Protein AF-A0A946NA68-F1 (afdb_monomer_lite)

Foldseek 3Di:
DVVVVLVVVLVVVLVVLLCCLLPPVQVVVVHDSDDPVPVVVSVVVSVVVSVVVVVVSVVCVVVPPVDPPPPPDD

Structure (mmCIF, N/CA/C/O backbone):
data_AF-A0A946NA68-F1
#
_entry.id   AF-A0A946NA68-F1
#
loop_
_atom_site.group_PDB
_atom_site.id
_atom_site.type_symbol
_atom_site.label_atom_id
_atom_site.label_alt_id
_atom_site.label_comp_id
_atom_site.label_asym_id
_atom_site.label_entity_id
_atom_site.label_seq_id
_atom_site.pdbx_PDB_ins_code
_atom_site.Cartn_x
_atom_site.Cartn_y
_atom_site.Cartn_z
_atom_site.occupancy
_atom_site.B_iso_or_equiv
_atom_site.auth_seq_id
_atom_site.auth_comp_id
_atom_site.auth_asym_id
_atom_site.auth_atom_id
_atom_site.pdbx_PDB_model_num
ATOM 1 N N . ARG A 1 1 ? -5.229 4.775 21.046 1.00 61.50 1 ARG A N 1
ATOM 2 C CA . ARG A 1 1 ? -4.338 3.579 20.978 1.00 61.50 1 ARG A CA 1
ATOM 3 C C . ARG A 1 1 ? -4.650 2.656 19.787 1.00 61.50 1 ARG A C 1
ATOM 5 O O . ARG A 1 1 ? -3.710 2.274 19.109 1.00 61.50 1 ARG A O 1
ATOM 12 N N . ARG A 1 2 ? -5.922 2.369 19.445 1.00 71.44 2 ARG A N 1
ATOM 13 C CA . ARG A 1 2 ? -6.289 1.545 18.261 1.00 71.44 2 ARG A CA 1
ATOM 14 C C . ARG A 1 2 ? -5.764 2.076 16.919 1.00 71.44 2 ARG A C 1
ATOM 16 O O . ARG A 1 2 ? -5.291 1.295 16.109 1.00 71.44 2 ARG A O 1
ATOM 23 N N . HIS A 1 3 ? -5.775 3.396 16.720 1.00 75.75 3 HIS A N 1
ATOM 24 C CA . HIS A 1 3 ? -5.243 4.017 15.499 1.00 75.75 3 HIS A CA 1
ATOM 25 C C . HIS A 1 3 ? -3.738 3.774 15.300 1.00 75.75 3 HIS A C 1
ATOM 27 O O . HIS A 1 3 ? -3.298 3.613 14.170 1.00 75.75 3 HIS A O 1
ATOM 33 N N . PHE A 1 4 ? -2.967 3.678 16.389 1.00 80.81 4 PHE A N 1
ATOM 34 C CA . PHE A 1 4 ? -1.526 3.417 16.330 1.00 80.81 4 PHE A CA 1
ATOM 35 C C . PHE A 1 4 ? -1.239 1.962 15.932 1.00 80.81 4 PHE A C 1
ATOM 37 O O . PHE A 1 4 ? -0.415 1.709 15.062 1.00 80.81 4 PHE A O 1
ATOM 44 N N . LEU A 1 5 ? -1.994 1.007 16.492 1.00 82.44 5 LEU A N 1
ATOM 45 C CA . LEU A 1 5 ? -1.927 -0.405 16.096 1.00 82.44 5 LEU A CA 1
ATOM 46 C C . LEU A 1 5 ? -2.375 -0.614 14.643 1.00 82.44 5 LEU A C 1
ATOM 48 O O . LEU A 1 5 ? -1.719 -1.356 13.917 1.00 82.44 5 LEU A O 1
ATOM 52 N N . LYS A 1 6 ? -3.438 0.076 14.197 1.00 82.38 6 LYS A N 1
ATOM 53 C CA . LYS A 1 6 ? -3.869 0.068 12.787 1.00 82.38 6 LYS A CA 1
ATOM 54 C C . LYS A 1 6 ? -2.757 0.599 11.879 1.00 82.38 6 LYS A C 1
ATOM 56 O O . LYS A 1 6 ? -2.464 -0.014 10.860 1.00 82.38 6 LYS A O 1
ATOM 61 N N . ALA A 1 7 ? -2.111 1.702 12.266 1.00 86.56 7 ALA A N 1
ATOM 62 C CA . ALA A 1 7 ? -1.017 2.288 11.498 1.00 86.56 7 ALA A CA 1
ATOM 63 C C . ALA A 1 7 ? 0.196 1.349 11.401 1.00 86.56 7 ALA A C 1
ATOM 65 O O . ALA A 1 7 ? 0.727 1.175 10.309 1.00 86.56 7 ALA A O 1
ATOM 66 N N . ILE A 1 8 ? 0.608 0.708 12.500 1.00 87.62 8 ILE A N 1
ATOM 67 C CA . ILE A 1 8 ? 1.717 -0.262 12.493 1.00 87.62 8 ILE A CA 1
ATOM 68 C C . ILE A 1 8 ? 1.368 -1.490 11.649 1.00 87.62 8 ILE A C 1
ATOM 70 O O . ILE A 1 8 ? 2.176 -1.900 10.821 1.00 87.62 8 ILE A O 1
ATOM 74 N N . SER A 1 9 ? 0.163 -2.043 11.817 1.00 87.19 9 SER A N 1
ATOM 75 C CA . SER A 1 9 ? -0.298 -3.217 11.058 1.00 87.19 9 SER A CA 1
ATOM 76 C C . SER A 1 9 ? -0.299 -2.932 9.557 1.00 87.19 9 SER A C 1
ATOM 78 O O . SER A 1 9 ? 0.213 -3.725 8.769 1.00 87.19 9 SER A O 1
ATOM 80 N N . TRP A 1 10 ? -0.789 -1.751 9.173 1.00 89.94 10 TRP A N 1
ATOM 81 C CA . TRP A 1 10 ? -0.773 -1.297 7.789 1.00 89.94 10 TRP A CA 1
ATOM 82 C C . TRP A 1 10 ? 0.648 -1.095 7.251 1.00 89.94 10 TRP A C 1
ATOM 84 O O . TRP A 1 10 ? 0.951 -1.536 6.146 1.00 89.94 10 TRP A O 1
ATOM 94 N N . ASN A 1 11 ? 1.535 -0.464 8.028 1.00 90.94 11 ASN A N 1
ATOM 95 C CA . ASN A 1 11 ? 2.914 -0.215 7.602 1.00 90.94 11 ASN A CA 1
ATOM 96 C C . ASN A 1 11 ? 3.706 -1.512 7.427 1.00 90.94 11 ASN A C 1
ATOM 98 O O . ASN A 1 11 ? 4.373 -1.664 6.409 1.00 90.94 11 ASN A O 1
ATOM 102 N N . LEU A 1 12 ? 3.599 -2.459 8.363 1.00 91.75 12 LEU A N 1
ATOM 103 C CA . LEU A 1 12 ? 4.248 -3.767 8.238 1.00 91.75 12 LEU A CA 1
ATOM 104 C C . LEU A 1 12 ? 3.799 -4.476 6.962 1.00 91.75 12 LEU A C 1
ATOM 106 O O . LEU A 1 12 ? 4.635 -4.922 6.181 1.00 91.75 12 LEU A O 1
ATOM 110 N N . LEU A 1 13 ? 2.490 -4.497 6.709 1.00 91.50 13 LEU A N 1
ATOM 111 C CA . LEU A 1 13 ? 1.939 -5.138 5.525 1.00 91.50 13 LEU A CA 1
ATOM 112 C C . LEU A 1 13 ? 2.419 -4.451 4.239 1.00 91.50 13 LEU A C 1
ATOM 114 O O . LEU A 1 13 ? 2.913 -5.121 3.338 1.00 91.50 13 LEU A O 1
ATOM 118 N N . ALA A 1 14 ? 2.374 -3.118 4.187 1.00 90.94 14 ALA A N 1
ATOM 119 C CA . ALA A 1 14 ? 2.848 -2.344 3.044 1.00 90.94 14 ALA A CA 1
ATOM 120 C C . ALA A 1 14 ? 4.354 -2.529 2.780 1.00 90.94 14 ALA A C 1
ATOM 122 O O . ALA A 1 14 ? 4.759 -2.628 1.618 1.00 90.94 14 ALA A O 1
ATOM 123 N N . MET A 1 15 ? 5.184 -2.594 3.827 1.00 93.88 15 MET A N 1
ATOM 124 C CA . MET A 1 15 ? 6.620 -2.873 3.706 1.00 93.88 15 MET A CA 1
ATOM 125 C C . MET A 1 15 ? 6.856 -4.269 3.130 1.00 93.88 15 MET A C 1
ATOM 127 O O . MET A 1 15 ? 7.633 -4.410 2.187 1.00 93.88 15 MET A O 1
ATOM 131 N N . THR A 1 16 ? 6.142 -5.283 3.627 1.00 92.56 16 THR A N 1
ATOM 132 C CA . THR A 1 16 ? 6.237 -6.656 3.115 1.00 92.56 16 THR A CA 1
ATOM 133 C C . THR A 1 16 ? 5.831 -6.743 1.646 1.00 92.56 16 THR A C 1
ATOM 135 O O . THR A 1 16 ? 6.555 -7.350 0.860 1.00 92.56 16 THR A O 1
ATOM 138 N N . THR A 1 17 ? 4.725 -6.107 1.242 1.00 90.75 17 THR A N 1
ATOM 139 C CA . THR A 1 17 ? 4.288 -6.102 -0.166 1.00 90.75 17 THR A CA 1
ATOM 140 C C . THR A 1 17 ? 5.331 -5.448 -1.069 1.00 90.75 17 THR A C 1
ATOM 142 O O . THR A 1 17 ? 5.680 -6.011 -2.101 1.00 90.75 17 THR 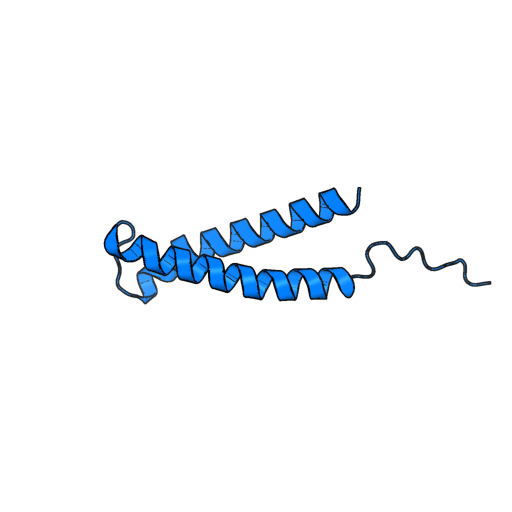A O 1
ATOM 145 N N . THR A 1 18 ? 5.888 -4.311 -0.642 1.00 90.94 18 THR A N 1
ATOM 146 C CA . THR A 1 18 ? 6.920 -3.580 -1.398 1.00 90.94 18 THR A CA 1
ATOM 147 C C . THR A 1 18 ? 8.172 -4.427 -1.588 1.00 90.94 18 THR A C 1
ATOM 149 O O . THR A 1 18 ? 8.689 -4.541 -2.696 1.00 90.94 18 THR A O 1
ATOM 152 N N . PHE A 1 19 ? 8.647 -5.048 -0.505 1.00 89.44 19 PHE A N 1
ATOM 153 C CA . PHE A 1 19 ? 9.806 -5.931 -0.541 1.00 89.44 19 PHE A CA 1
ATOM 154 C C . PHE A 1 19 ? 9.570 -7.114 -1.483 1.00 89.44 19 PHE A C 1
ATOM 156 O O . PHE A 1 19 ? 10.434 -7.436 -2.292 1.00 89.44 19 PHE A O 1
ATOM 163 N N . PHE A 1 20 ? 8.382 -7.720 -1.440 1.00 89.31 20 PHE A N 1
ATOM 164 C CA . PHE A 1 20 ? 8.048 -8.836 -2.317 1.00 89.31 20 PHE A CA 1
ATOM 165 C C . PHE A 1 20 ? 8.000 -8.418 -3.794 1.00 89.31 20 PHE A C 1
ATOM 167 O O . PHE A 1 20 ? 8.633 -9.049 -4.638 1.00 89.31 20 PHE A O 1
ATOM 174 N N . VAL A 1 21 ? 7.310 -7.317 -4.106 1.00 88.00 21 VAL A N 1
ATOM 175 C CA . VAL A 1 21 ? 7.161 -6.818 -5.482 1.00 88.00 21 VAL A CA 1
ATOM 176 C C . VAL A 1 21 ? 8.495 -6.353 -6.071 1.00 88.00 21 VAL A C 1
ATOM 178 O O . VAL A 1 21 ? 8.751 -6.579 -7.246 1.00 88.00 21 VAL A O 1
ATOM 181 N N . LEU A 1 22 ? 9.375 -5.736 -5.286 1.00 84.81 22 LEU A N 1
ATOM 182 C CA . LEU A 1 22 ? 10.659 -5.251 -5.804 1.00 84.81 22 LEU A CA 1
ATOM 183 C C . LEU A 1 22 ? 11.756 -6.317 -5.800 1.00 84.81 22 LEU A C 1
ATOM 185 O O . LEU A 1 22 ? 12.630 -6.267 -6.654 1.00 84.81 22 LEU A O 1
ATOM 189 N N . SER A 1 23 ? 11.740 -7.267 -4.861 1.00 84.12 23 SER A N 1
ATOM 190 C CA . SER A 1 23 ? 12.806 -8.271 -4.747 1.00 84.12 23 SER A CA 1
ATOM 191 C C . SER A 1 23 ? 12.510 -9.548 -5.524 1.00 84.12 23 SER A C 1
ATOM 193 O O . SER A 1 23 ? 13.431 -10.138 -6.080 1.00 84.12 23 SER A O 1
ATOM 195 N N . TYR A 1 24 ? 11.256 -10.009 -5.534 1.00 84.44 24 TYR A N 1
ATOM 196 C CA . TYR A 1 24 ? 10.906 -11.313 -6.106 1.00 84.44 24 TYR A CA 1
ATOM 197 C C . TYR A 1 24 ? 10.279 -11.209 -7.484 1.00 84.44 24 TYR A C 1
ATOM 199 O O . TYR A 1 24 ? 10.404 -12.147 -8.256 1.00 84.44 24 TYR A O 1
ATOM 207 N N . LEU A 1 25 ? 9.609 -10.102 -7.804 1.00 83.56 25 LEU A N 1
ATOM 208 C CA . LEU A 1 25 ? 8.899 -9.946 -9.071 1.0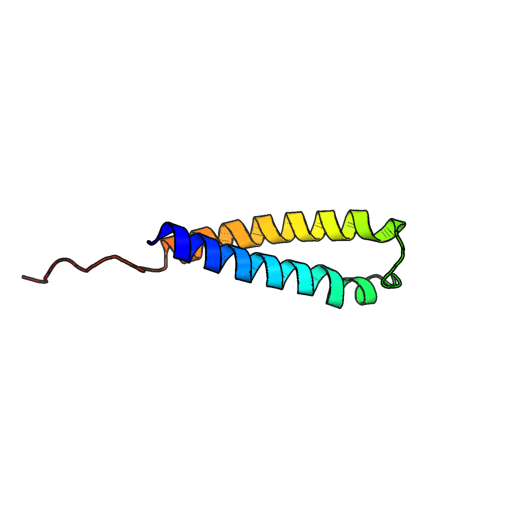0 83.56 25 LEU A CA 1
ATOM 209 C C . LEU A 1 25 ? 9.829 -9.728 -10.286 1.00 83.56 25 LEU A C 1
ATOM 211 O O . LEU A 1 25 ? 9.566 -10.364 -11.303 1.00 83.56 25 LEU A O 1
ATOM 215 N N . PRO A 1 26 ? 10.915 -8.920 -10.234 1.00 81.94 26 PRO A N 1
ATOM 216 C CA . PRO A 1 26 ? 11.715 -8.604 -11.427 1.00 81.94 26 PRO A CA 1
ATOM 217 C C . PRO A 1 26 ? 12.276 -9.819 -12.192 1.00 81.94 26 PRO A C 1
ATOM 219 O O . PRO A 1 26 ? 12.146 -9.831 -13.420 1.00 81.94 26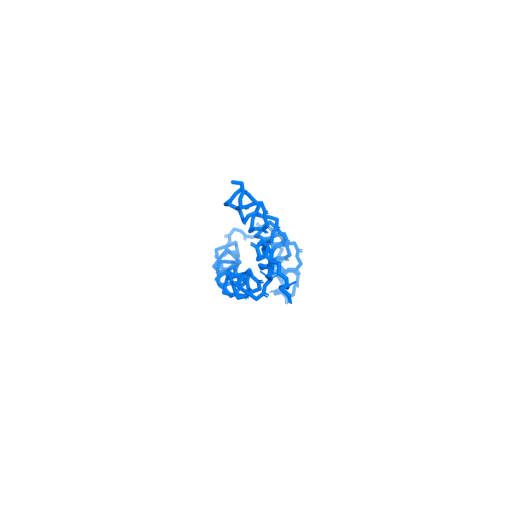 PRO A O 1
ATOM 222 N N . PRO A 1 27 ? 12.802 -10.874 -11.526 1.00 80.94 27 PRO A N 1
ATOM 223 C CA . PRO A 1 27 ? 13.283 -12.074 -12.214 1.00 80.94 27 PRO A CA 1
ATOM 224 C C . PRO A 1 27 ? 12.220 -12.785 -13.063 1.00 80.94 27 PRO A C 1
ATOM 226 O O . PRO A 1 27 ? 12.552 -13.332 -14.111 1.00 80.94 27 PRO A O 1
ATOM 229 N N . TYR A 1 28 ? 10.941 -12.762 -12.663 1.00 78.75 28 TYR A N 1
ATOM 230 C CA . TYR A 1 28 ? 9.858 -13.407 -13.424 1.00 78.75 28 TYR A CA 1
ATOM 231 C C . TYR A 1 28 ? 9.536 -12.703 -14.741 1.00 78.75 28 TYR A C 1
ATOM 233 O O . TYR A 1 28 ? 8.970 -13.317 -15.641 1.00 78.75 28 TYR A O 1
ATOM 241 N N . PHE A 1 29 ? 9.885 -11.424 -14.856 1.00 74.81 29 PHE A N 1
ATOM 242 C CA . PHE A 1 29 ? 9.639 -10.628 -16.054 1.00 74.81 29 PHE A CA 1
ATOM 243 C C . PHE A 1 29 ? 10.901 -10.444 -16.910 1.00 74.81 29 PHE A C 1
ATOM 245 O O . PHE A 1 29 ? 10.864 -9.721 -17.900 1.00 74.81 29 PHE A O 1
ATOM 252 N N . GLY A 1 30 ? 12.009 -11.106 -16.553 1.00 67.62 30 GLY A N 1
ATOM 253 C CA . GLY A 1 30 ? 13.260 -11.052 -17.313 1.00 67.62 30 GLY A CA 1
ATOM 254 C C . GLY A 1 30 ? 13.990 -9.709 -17.227 1.00 67.62 30 GLY A C 1
ATOM 255 O O . GLY A 1 30 ? 14.858 -9.444 -18.055 1.00 67.62 30 GLY A O 1
ATOM 256 N N . PHE A 1 31 ? 13.650 -8.864 -16.250 1.00 68.06 31 PHE A N 1
ATOM 257 C CA . PHE A 1 31 ? 14.334 -7.593 -16.033 1.00 68.06 31 PHE A CA 1
ATOM 258 C C . PHE A 1 31 ? 15.516 -7.773 -15.083 1.00 68.06 31 PHE A C 1
ATOM 260 O O . PHE A 1 31 ? 15.390 -8.398 -14.026 1.00 68.06 31 PHE A O 1
ATOM 267 N N . GLU A 1 32 ? 16.657 -7.175 -15.425 1.00 65.12 32 GLU A N 1
ATOM 268 C CA . GLU A 1 32 ? 17.734 -7.007 -14.456 1.00 65.12 32 GLU A CA 1
ATOM 269 C C . GLU A 1 32 ? 17.292 -6.039 -13.338 1.00 65.12 32 GLU A C 1
ATOM 271 O O . GLU A 1 32 ? 16.563 -5.078 -13.606 1.00 65.12 32 GLU A O 1
ATOM 276 N N . PRO A 1 33 ? 17.740 -6.245 -12.083 1.00 58.44 33 PRO A N 1
ATOM 277 C CA . PRO A 1 33 ? 17.249 -5.514 -10.910 1.00 58.44 33 PRO A CA 1
ATOM 278 C C . PRO A 1 33 ? 17.424 -3.983 -10.944 1.00 58.44 33 PRO A C 1
ATOM 280 O O . PRO A 1 33 ? 16.961 -3.300 -10.032 1.00 58.44 33 PRO A O 1
ATOM 283 N N . ILE A 1 34 ? 18.104 -3.430 -11.955 1.00 59.78 34 ILE A N 1
ATOM 284 C CA . ILE A 1 34 ? 18.510 -2.020 -12.022 1.00 59.78 34 ILE A CA 1
ATOM 285 C C . ILE A 1 34 ? 18.237 -1.395 -13.403 1.00 59.78 34 ILE A C 1
ATOM 287 O O . ILE A 1 34 ? 18.862 -0.397 -13.767 1.00 59.78 34 ILE A O 1
ATOM 291 N N . ASP A 1 35 ? 17.292 -1.921 -14.187 1.00 67.75 35 ASP A N 1
ATOM 292 C CA . ASP A 1 35 ? 16.834 -1.175 -15.360 1.00 67.75 35 ASP A CA 1
ATOM 293 C C . ASP A 1 35 ? 15.840 -0.078 -14.938 1.00 67.75 35 ASP A C 1
ATOM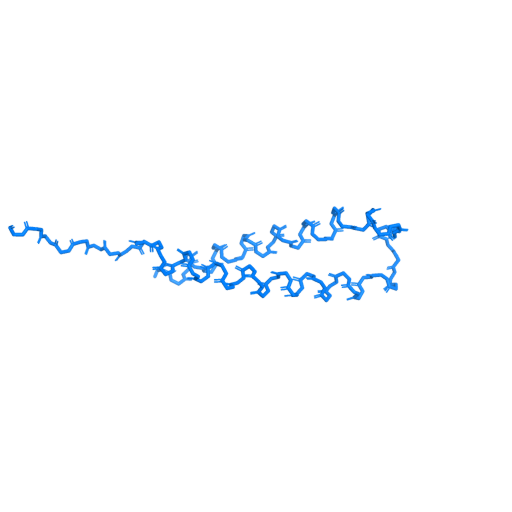 295 O O . ASP A 1 35 ? 14.704 -0.344 -14.536 1.00 67.75 35 ASP A O 1
ATOM 299 N N . LYS A 1 36 ? 16.264 1.189 -15.037 1.00 67.50 36 LYS A N 1
ATOM 300 C CA .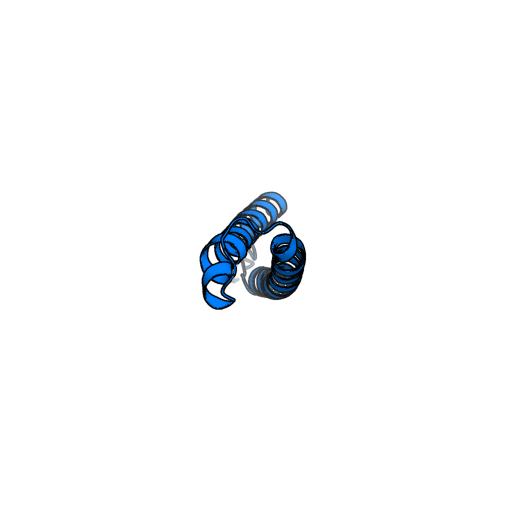 LYS A 1 36 ? 15.439 2.371 -14.723 1.00 67.50 36 LYS A CA 1
ATOM 301 C C . LYS A 1 36 ? 14.135 2.403 -15.525 1.00 67.50 36 LYS A C 1
ATOM 303 O O . LYS A 1 36 ? 13.157 2.972 -15.041 1.00 67.50 36 LYS A O 1
ATOM 308 N N . SER A 1 37 ? 14.107 1.786 -16.709 1.00 70.81 37 SER A N 1
ATOM 309 C CA . SER A 1 37 ? 12.899 1.669 -17.536 1.00 70.81 37 SER A CA 1
ATOM 310 C C . SER A 1 37 ? 11.817 0.807 -16.862 1.00 70.81 37 SER A C 1
ATOM 312 O O . SER A 1 37 ? 10.620 1.069 -16.990 1.00 70.81 37 SER A O 1
ATOM 314 N N . SER A 1 38 ? 12.245 -0.177 -16.069 1.00 71.06 38 SER A N 1
ATOM 315 C CA . SER A 1 38 ? 11.403 -1.224 -15.488 1.00 71.06 38 SER A CA 1
ATOM 316 C C . SER A 1 38 ? 10.869 -0.865 -14.098 1.00 71.06 38 SER A C 1
ATOM 318 O O . SER A 1 38 ? 9.870 -1.405 -13.628 1.00 71.06 38 SER A O 1
ATOM 320 N N . VAL A 1 39 ? 11.488 0.109 -13.433 1.00 81.50 39 VAL A N 1
ATOM 321 C CA . VAL A 1 39 ? 11.074 0.545 -12.091 1.00 81.50 39 VAL A CA 1
ATOM 322 C C . VAL A 1 39 ? 9.677 1.177 -12.107 1.00 81.50 39 VAL A C 1
ATOM 324 O O . VAL A 1 39 ? 8.902 0.977 -11.174 1.00 81.50 39 VAL A O 1
ATOM 327 N N . GLY A 1 40 ? 9.318 1.908 -13.167 1.00 84.38 40 GLY A N 1
ATOM 328 C CA . GLY A 1 40 ? 8.038 2.621 -13.240 1.00 84.38 40 GLY A CA 1
ATOM 329 C C . GLY A 1 40 ? 6.821 1.694 -13.162 1.00 84.38 40 GLY A C 1
ATOM 330 O O . GLY A 1 40 ? 5.903 1.938 -12.375 1.00 84.38 40 GLY A O 1
ATOM 331 N N . TRP A 1 41 ? 6.826 0.602 -13.931 1.00 82.69 41 TRP A N 1
ATOM 332 C CA . TRP A 1 41 ? 5.712 -0.349 -13.942 1.00 82.69 41 TRP A CA 1
ATOM 333 C C . TRP A 1 41 ? 5.683 -1.217 -12.674 1.00 82.69 41 TRP A C 1
ATOM 335 O O . TRP A 1 41 ? 4.598 -1.488 -12.162 1.00 82.69 41 TRP A O 1
ATOM 345 N N . LEU A 1 42 ? 6.846 -1.574 -12.106 1.00 86.69 42 LEU A N 1
ATOM 346 C CA . LEU A 1 42 ? 6.936 -2.271 -10.815 1.00 86.69 42 LEU A CA 1
ATOM 347 C C . LEU A 1 42 ? 6.332 -1.438 -9.682 1.00 86.69 42 LEU A C 1
ATOM 349 O O . LEU A 1 42 ? 5.590 -1.961 -8.853 1.00 86.69 42 LEU A O 1
ATOM 353 N N . VAL A 1 43 ? 6.601 -0.130 -9.665 1.00 87.44 43 VAL A N 1
ATOM 354 C CA . VAL A 1 43 ? 6.008 0.798 -8.692 1.00 87.44 43 VAL A CA 1
ATOM 355 C C . VAL A 1 43 ? 4.499 0.915 -8.897 1.00 87.44 43 VAL A C 1
ATOM 357 O O . VAL A 1 43 ? 3.752 0.922 -7.919 1.00 87.44 43 VAL A O 1
ATOM 360 N N . ALA A 1 44 ? 4.023 0.979 -10.142 1.00 88.81 44 ALA A N 1
ATOM 361 C CA . ALA A 1 44 ? 2.588 0.978 -10.420 1.00 88.81 44 ALA A CA 1
ATOM 362 C C . ALA A 1 44 ? 1.920 -0.315 -9.919 1.00 88.81 44 ALA A C 1
ATOM 364 O O . ALA A 1 44 ? 0.880 -0.256 -9.260 1.00 88.81 44 ALA A O 1
ATOM 365 N N . LEU A 1 45 ? 2.549 -1.469 -10.154 1.00 89.31 45 LEU A N 1
ATOM 366 C CA . LEU A 1 45 ? 2.067 -2.766 -9.686 1.00 89.31 45 LEU A CA 1
ATOM 367 C C . LEU A 1 45 ? 2.049 -2.845 -8.158 1.00 89.31 45 LEU A C 1
ATOM 369 O O . LEU A 1 45 ? 1.037 -3.247 -7.589 1.00 89.31 45 LEU A O 1
ATOM 373 N N . ASP A 1 46 ? 3.112 -2.402 -7.484 1.00 90.44 46 ASP A N 1
ATOM 374 C CA . ASP A 1 46 ? 3.160 -2.296 -6.021 1.00 90.44 46 ASP A CA 1
ATOM 375 C C . ASP A 1 46 ? 2.005 -1.440 -5.477 1.00 90.44 46 ASP A C 1
ATOM 377 O O . ASP A 1 46 ? 1.357 -1.810 -4.495 1.00 90.44 46 ASP A O 1
ATOM 381 N N . ARG A 1 47 ? 1.675 -0.323 -6.138 1.00 92.25 47 ARG A N 1
ATOM 38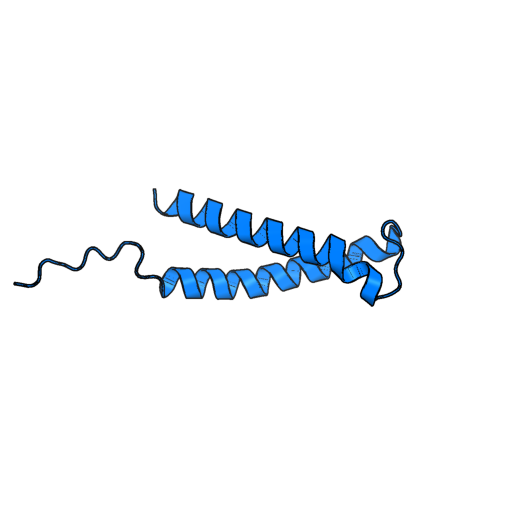2 C CA . ARG A 1 47 ? 0.549 0.530 -5.726 1.00 92.25 47 ARG A CA 1
ATOM 383 C C . ARG A 1 47 ? -0.795 -0.157 -5.894 1.00 92.25 47 ARG A C 1
ATOM 385 O O . ARG A 1 47 ? -1.605 -0.097 -4.971 1.00 92.25 47 ARG A O 1
ATOM 392 N N . VAL A 1 48 ? -1.023 -0.839 -7.012 1.00 93.31 48 VAL A N 1
ATOM 393 C CA . VAL A 1 48 ? -2.253 -1.616 -7.229 1.00 93.31 48 VAL A CA 1
ATOM 394 C C . VAL A 1 48 ? -2.357 -2.757 -6.214 1.00 93.31 48 VAL A C 1
ATOM 396 O O . VAL A 1 48 ? -3.403 -2.925 -5.588 1.00 93.31 48 VAL A O 1
ATOM 399 N N . ALA A 1 49 ? -1.264 -3.483 -5.969 1.00 91.94 49 ALA A N 1
ATOM 400 C CA . ALA A 1 49 ? -1.211 -4.539 -4.963 1.00 91.94 49 ALA A CA 1
ATOM 401 C C . ALA A 1 49 ? -1.557 -3.994 -3.572 1.00 91.94 49 ALA A C 1
ATOM 403 O O . ALA A 1 49 ? -2.404 -4.559 -2.881 1.00 91.94 49 ALA A O 1
ATOM 404 N N . LYS A 1 50 ? -0.985 -2.850 -3.179 1.00 91.12 50 LYS A N 1
ATOM 405 C CA . LYS A 1 50 ? -1.317 -2.183 -1.913 1.00 91.12 50 LYS A CA 1
ATOM 406 C C . LYS A 1 50 ? -2.785 -1.798 -1.819 1.00 91.12 50 LYS A C 1
ATOM 408 O O . LYS A 1 50 ? -3.342 -1.937 -0.742 1.00 91.12 50 LYS A O 1
ATOM 413 N N . LEU A 1 51 ? -3.437 -1.359 -2.895 1.00 92.25 51 LEU A N 1
ATOM 414 C CA . LEU A 1 51 ? -4.877 -1.062 -2.862 1.00 92.25 51 LEU A CA 1
ATOM 415 C C . LEU A 1 51 ? -5.713 -2.322 -2.591 1.00 92.25 51 LEU A C 1
ATOM 417 O O . LEU A 1 51 ? -6.638 -2.286 -1.779 1.00 92.25 51 LEU A O 1
ATOM 421 N N . ILE A 1 52 ? -5.353 -3.448 -3.209 1.00 91.69 52 ILE A N 1
ATOM 422 C CA . ILE A 1 52 ? -6.009 -4.741 -2.967 1.00 91.69 52 ILE A CA 1
ATOM 423 C C . ILE A 1 52 ? -5.794 -5.169 -1.511 1.00 91.69 52 ILE A C 1
ATOM 425 O O . ILE A 1 52 ? -6.745 -5.458 -0.784 1.00 91.69 52 ILE A O 1
ATOM 429 N N . PHE A 1 53 ? -4.544 -5.152 -1.053 1.00 90.69 53 PHE A N 1
ATOM 430 C CA . PHE A 1 53 ? -4.194 -5.482 0.324 1.00 90.69 53 PHE A CA 1
ATOM 431 C C . PHE A 1 53 ? -4.817 -4.527 1.343 1.00 90.69 53 PHE A C 1
ATOM 433 O O . PHE A 1 53 ? -5.172 -4.969 2.430 1.00 90.69 53 PHE A O 1
ATOM 440 N N . TYR A 1 54 ? -4.994 -3.248 1.007 1.00 89.88 54 TYR A N 1
ATOM 441 C CA . TYR A 1 54 ? -5.690 -2.272 1.840 1.00 89.88 54 TYR A CA 1
ATOM 442 C C . TYR A 1 54 ? -7.139 -2.686 2.066 1.00 89.88 54 TYR A C 1
ATOM 444 O O . TYR A 1 54 ? -7.584 -2.725 3.211 1.00 89.88 54 TYR A O 1
ATOM 452 N N . TYR A 1 55 ? -7.850 -3.074 1.005 1.00 89.50 55 TYR A N 1
ATOM 453 C CA . TYR A 1 55 ? -9.220 -3.570 1.120 1.00 89.50 55 TYR A CA 1
ATOM 454 C C . TYR A 1 55 ? -9.304 -4.794 2.041 1.00 89.50 55 TYR A C 1
ATOM 456 O O . TYR A 1 55 ? -10.140 -4.840 2.947 1.00 89.50 55 TYR A O 1
ATOM 464 N N . PHE A 1 56 ? -8.403 -5.766 1.867 1.00 88.31 56 PHE A N 1
ATOM 465 C CA . PHE A 1 56 ? -8.348 -6.936 2.745 1.00 88.31 56 PHE A CA 1
ATOM 466 C C . PHE A 1 56 ? -7.964 -6.575 4.176 1.00 88.31 56 PHE A C 1
ATOM 468 O O . PHE A 1 56 ? -8.576 -7.096 5.101 1.00 88.31 56 PHE A O 1
ATOM 475 N N . HIS A 1 57 ? -7.001 -5.678 4.374 1.00 87.94 57 HIS A N 1
ATOM 476 C CA . HIS A 1 57 ? -6.588 -5.201 5.690 1.00 87.94 57 HIS A CA 1
ATOM 477 C C . HIS A 1 57 ? -7.736 -4.491 6.409 1.00 87.94 57 HIS A C 1
ATOM 479 O O . HIS A 1 57 ? -7.962 -4.727 7.590 1.00 87.94 57 HIS A O 1
ATOM 485 N N . GLU A 1 58 ? -8.500 -3.640 5.724 1.00 86.00 58 GLU A N 1
ATOM 486 C CA . GLU A 1 58 ? -9.683 -3.026 6.326 1.00 86.00 58 GLU A CA 1
ATOM 487 C C . GLU A 1 58 ? -10.747 -4.069 6.643 1.00 86.00 58 GLU A C 1
ATOM 489 O O . GLU A 1 58 ? -11.303 -4.053 7.738 1.00 86.00 58 GLU A O 1
ATOM 494 N N . ARG A 1 59 ? -10.989 -5.027 5.746 1.00 85.88 59 ARG A N 1
ATOM 495 C CA . ARG A 1 59 ? -11.969 -6.087 5.987 1.00 85.88 59 ARG A CA 1
ATOM 496 C C . ARG A 1 59 ? -11.577 -7.000 7.148 1.00 85.88 59 ARG A C 1
ATOM 498 O O . ARG A 1 59 ? -12.437 -7.334 7.958 1.00 85.88 59 ARG A O 1
ATOM 505 N N . THR A 1 60 ? -10.304 -7.371 7.273 1.00 84.19 60 THR A N 1
ATOM 506 C CA . THR A 1 60 ? -9.796 -8.136 8.421 1.00 84.19 60 THR A CA 1
ATOM 507 C C . THR A 1 60 ? -9.767 -7.293 9.684 1.00 84.19 60 THR A C 1
ATOM 509 O O . THR A 1 60 ? -10.036 -7.828 10.749 1.00 84.19 60 THR A O 1
ATOM 512 N N . TRP A 1 61 ? -9.528 -5.984 9.595 1.00 82.12 61 TRP A N 1
ATOM 513 C CA . TRP A 1 61 ? -9.625 -5.072 10.735 1.00 82.12 61 TRP A CA 1
ATOM 514 C C . TRP A 1 61 ? -11.066 -4.922 11.239 1.00 82.12 61 TRP A C 1
ATOM 516 O O . TRP A 1 61 ? -11.283 -4.894 12.445 1.00 82.12 61 TRP A O 1
ATOM 526 N N . PHE A 1 62 ? -12.051 -4.863 10.339 1.00 75.06 62 PHE A N 1
ATOM 527 C CA . PHE A 1 62 ? -13.476 -4.841 10.689 1.00 75.06 62 PHE A CA 1
ATOM 528 C C . PHE A 1 62 ? -13.972 -6.191 11.226 1.00 75.06 62 PHE A C 1
ATOM 530 O O . PHE A 1 62 ? -14.796 -6.214 12.136 1.00 75.06 62 PHE A O 1
ATOM 537 N N . ALA A 1 63 ? -13.486 -7.308 10.676 1.00 73.31 63 ALA A N 1
ATOM 538 C CA . ALA A 1 63 ? -13.844 -8.655 11.128 1.00 73.31 63 ALA A CA 1
ATOM 539 C C . ALA A 1 63 ? -13.102 -9.075 12.409 1.00 73.31 63 ALA A C 1
ATOM 541 O O . ALA A 1 63 ? -13.619 -9.857 13.208 1.00 73.31 63 ALA A O 1
ATOM 542 N N . SER A 1 64 ? -11.890 -8.561 12.617 1.00 67.75 64 SER A N 1
ATOM 543 C CA . SER A 1 64 ? -11.139 -8.744 13.847 1.00 67.75 64 SER A CA 1
ATOM 544 C C . SER A 1 64 ? -11.854 -7.972 14.940 1.00 67.75 64 SER A C 1
ATOM 546 O O . SER A 1 64 ? -11.848 -6.745 14.988 1.00 67.75 64 SER A O 1
ATOM 548 N N . ASN A 1 65 ? -12.460 -8.717 15.855 1.00 61.31 65 ASN A N 1
ATOM 549 C CA . ASN A 1 65 ? -13.148 -8.232 17.045 1.00 61.31 65 ASN A CA 1
ATOM 550 C C . ASN A 1 65 ? -12.191 -7.547 18.055 1.00 61.31 65 ASN A C 1
ATOM 552 O O . ASN A 1 65 ? -12.453 -7.535 19.261 1.00 61.31 65 ASN A O 1
ATOM 556 N N . TRP A 1 66 ? -11.045 -7.027 17.591 1.00 59.06 66 TRP A N 1
ATOM 557 C CA . TRP A 1 66 ? -9.987 -6.403 18.373 1.00 59.06 66 TRP A CA 1
ATOM 558 C C . TRP A 1 66 ? -10.498 -5.117 19.020 1.00 59.06 66 TRP A C 1
ATOM 560 O O . TRP A 1 66 ? -10.354 -3.993 18.529 1.00 59.06 66 TRP A O 1
ATOM 570 N N . GLY A 1 67 ? -11.120 -5.322 20.178 1.00 54.28 67 GLY A N 1
ATOM 571 C CA . GLY A 1 67 ? -11.655 -4.284 21.032 1.00 54.28 67 GLY A CA 1
ATOM 572 C C . GLY A 1 67 ? -13.177 -4.257 21.177 1.00 54.28 67 GLY A C 1
ATOM 573 O O . GLY A 1 67 ? -13.679 -3.268 21.712 1.00 54.28 67 GLY A O 1
ATOM 574 N N . ILE A 1 68 ? -13.932 -5.287 20.787 1.00 55.34 68 ILE A N 1
ATOM 575 C CA . ILE A 1 68 ? -15.229 -5.481 21.451 1.00 55.34 68 ILE A CA 1
ATOM 576 C C . ILE A 1 68 ? -14.922 -6.119 22.803 1.00 55.34 68 ILE A C 1
ATOM 578 O O . ILE A 1 68 ? -14.711 -7.324 22.919 1.00 55.34 68 ILE A O 1
ATOM 582 N N . ILE A 1 69 ? -14.855 -5.276 23.836 1.00 60.78 69 ILE A N 1
ATOM 583 C CA . ILE A 1 69 ? -15.143 -5.729 25.195 1.00 60.78 69 ILE A CA 1
ATOM 584 C C . ILE A 1 69 ? -16.575 -6.244 25.081 1.00 60.78 69 ILE A C 1
ATOM 586 O O . ILE A 1 69 ? -17.489 -5.447 24.874 1.00 60.78 69 ILE A O 1
ATOM 590 N N . LYS A 1 70 ? -16.764 -7.570 25.068 1.00 61.72 70 LYS A N 1
ATOM 591 C CA . LYS A 1 70 ? -18.115 -8.127 25.151 1.00 61.72 70 LYS A CA 1
ATOM 592 C C . LYS A 1 70 ? -18.735 -7.493 26.402 1.00 61.72 70 LYS A C 1
ATOM 594 O O . LYS A 1 70 ? -18.072 -7.552 27.443 1.00 61.72 70 LYS A O 1
ATOM 599 N N . PRO A 1 71 ? -19.908 -6.838 26.318 1.00 61.34 71 PRO A N 1
ATOM 600 C CA . PRO A 1 71 ? -20.579 -6.399 27.532 1.00 61.34 71 PRO A CA 1
ATOM 601 C C . PRO A 1 71 ? -20.701 -7.617 28.462 1.00 61.34 71 PRO A C 1
ATOM 603 O O . PRO A 1 71 ? -20.801 -8.741 27.944 1.00 61.34 71 PRO A O 1
ATOM 606 N N . PRO A 1 72 ? -20.586 -7.433 29.792 1.00 61.94 72 PRO A N 1
ATOM 607 C CA . PRO A 1 72 ? -20.751 -8.529 30.736 1.00 61.94 72 PRO A CA 1
ATOM 608 C C . PRO A 1 72 ? -22.004 -9.311 30.345 1.00 61.94 72 PRO A C 1
ATOM 610 O O . PRO A 1 72 ? -23.033 -8.709 30.059 1.00 61.94 72 PRO A O 1
ATOM 613 N N . LYS A 1 73 ? -21.879 -10.634 30.204 1.00 67.50 73 LYS A N 1
ATOM 614 C CA . LYS A 1 73 ? -23.064 -11.479 30.099 1.00 67.50 73 LYS A CA 1
ATOM 615 C C . LYS A 1 73 ? -23.710 -11.436 31.477 1.00 67.50 73 LYS A C 1
ATOM 617 O O . LYS A 1 73 ? -23.121 -11.987 32.406 1.00 67.50 73 LYS A O 1
ATOM 622 N N . ASP A 1 74 ? -24.824 -10.727 31.572 1.00 62.69 74 ASP A N 1
ATOM 623 C CA . ASP A 1 74 ? -25.784 -10.844 32.669 1.00 62.69 74 ASP A CA 1
ATOM 624 C C . ASP A 1 74 ? -26.164 -12.321 32.888 1.00 62.69 74 ASP A C 1
ATOM 626 O O . ASP A 1 74 ? -26.318 -13.054 31.875 1.00 62.69 74 ASP A O 1
#

Sequence (74 aa):
RRHFLKAISWNLLAMTTTFFVLSYLPPYFGFEPIDKSSVGWLVALDRVAKLIFYYFHERTWFASNWGIIKPPKD

Secondary structure (DSSP, 8-state):
-HHHHHHHHHHHHHHHHHHHHHHTSGGGGT--TT-HHHHHHHHHHHHHHHHHHHHHHHHHHHHS-TT--PPP--

pLDDT: mean 79.8, std 11.58, range [54.28, 93.88]

Radius of gyration: 17.62 Å; chains: 1; bounding box: 44×17×50 Å